Protein AF-A0A4W3GQK5-F1 (afdb_monomer_lite)

Foldseek 3Di:
DDDDDDPVNLVPPDDDPDPPPPPPPDPPQDDVDDWDADSPQGATDSDPVDGPPSPDDVPPPCLQPFWDWDAQPQPRDTDTDRPVRVVVCNVVSVVVVVVVVVVVD

Organism: Callorhinchus milii (NCBI:txid7868)

Secondary structure (DSSP, 8-state):
--PPPPTTGGGG----S---------TTT--S--PEEPTTT-SEE-SSS-EESTT--SS-TTTTT--EEEE-TTT--EEEE-HHHHHHHHHHHHHHHHHHHHTT-

pLDDT: mean 72.44, std 16.46, range [42.5, 96.94]

Structure (mmCIF, N/CA/C/O backbone):
data_AF-A0A4W3GQK5-F1
#
_entry.id   AF-A0A4W3GQK5-F1
#
loop_
_atom_site.group_PDB
_atom_site.id
_atom_site.type_symbol
_atom_site.label_atom_id
_atom_site.label_alt_id
_atom_site.label_comp_id
_atom_site.label_asym_id
_atom_site.label_entity_id
_atom_site.label_seq_id
_atom_site.pdbx_PDB_ins_code
_atom_site.Cartn_x
_atom_site.Cartn_y
_atom_site.Cartn_z
_atom_site.occupancy
_atom_site.B_iso_or_equiv
_atom_site.auth_seq_id
_atom_site.auth_comp_id
_atom_site.auth_asym_id
_atom_site.auth_atom_id
_atom_site.pdbx_PDB_model_num
ATOM 1 N N . ASP A 1 1 ? -0.522 -11.381 22.549 1.00 42.50 1 ASP A N 1
ATOM 2 C CA . ASP A 1 1 ? -1.326 -10.899 23.685 1.00 42.50 1 ASP A CA 1
ATOM 3 C C . ASP A 1 1 ? -1.722 -9.449 23.505 1.00 42.50 1 ASP A C 1
ATOM 5 O O . ASP A 1 1 ? -0.910 -8.670 23.023 1.00 42.50 1 ASP A O 1
ATOM 9 N N . ILE A 1 2 ? -2.961 -9.100 23.866 1.00 45.56 2 ILE A N 1
ATOM 10 C CA . ILE A 1 2 ? -3.462 -7.717 23.888 1.00 45.56 2 ILE A CA 1
ATOM 11 C C . ILE A 1 2 ? -3.587 -7.305 25.356 1.00 45.56 2 ILE A C 1
ATOM 13 O O . ILE A 1 2 ? -4.360 -7.902 26.104 1.00 45.56 2 ILE A O 1
ATOM 17 N N . GLN A 1 3 ? -2.816 -6.302 25.772 1.00 61.34 3 GLN A N 1
ATOM 18 C CA . GLN A 1 3 ? -2.775 -5.828 27.155 1.00 61.34 3 GLN A CA 1
ATOM 19 C C . GLN A 1 3 ? -3.716 -4.627 27.338 1.00 61.34 3 GLN A C 1
ATOM 21 O O . GLN A 1 3 ? -3.765 -3.731 26.496 1.00 61.34 3 GLN A O 1
ATOM 26 N N . ARG A 1 4 ? -4.498 -4.613 28.425 1.00 61.66 4 ARG A N 1
ATOM 27 C CA . ARG A 1 4 ? -5.440 -3.524 28.738 1.00 61.66 4 ARG A CA 1
ATOM 28 C C . ARG A 1 4 ? -4.696 -2.377 29.424 1.00 61.66 4 ARG A C 1
ATOM 30 O O . ARG A 1 4 ? -4.068 -2.610 30.452 1.00 61.66 4 ARG A O 1
ATOM 37 N N . LEU A 1 5 ? -4.815 -1.165 28.884 1.00 64.75 5 LEU A N 1
ATOM 38 C CA . LEU A 1 5 ? -4.224 0.041 29.475 1.00 64.75 5 LEU A CA 1
ATOM 39 C C . LEU A 1 5 ? -4.888 0.394 30.813 1.00 64.75 5 LEU A C 1
ATOM 41 O O . LEU A 1 5 ? -6.103 0.240 30.990 1.00 64.75 5 LEU A O 1
ATOM 45 N N . THR A 1 6 ? -4.078 0.876 31.751 1.00 75.81 6 THR A N 1
ATOM 46 C CA . THR A 1 6 ? -4.509 1.356 33.067 1.00 75.81 6 THR A CA 1
ATOM 47 C C . THR A 1 6 ? -5.015 2.802 33.002 1.00 75.81 6 THR A C 1
ATOM 49 O O . THR A 1 6 ? -4.746 3.547 32.060 1.00 75.81 6 THR A O 1
ATOM 52 N N . ALA A 1 7 ? -5.755 3.233 34.028 1.00 66.06 7 ALA A N 1
ATOM 53 C CA . ALA A 1 7 ? -6.358 4.570 34.076 1.00 66.06 7 ALA A CA 1
ATOM 54 C C . ALA A 1 7 ? -5.334 5.723 34.079 1.00 66.06 7 ALA A C 1
ATOM 56 O O . ALA A 1 7 ? -5.678 6.846 33.719 1.00 66.06 7 ALA A O 1
ATOM 57 N N . LEU A 1 8 ? -4.091 5.463 34.493 1.00 62.72 8 LEU A N 1
ATOM 58 C CA . LEU A 1 8 ? -3.017 6.455 34.489 1.00 62.72 8 LEU A CA 1
ATOM 59 C C . LEU A 1 8 ? -2.380 6.590 33.098 1.00 62.72 8 LEU A C 1
ATOM 61 O O . LEU A 1 8 ? -2.108 7.696 32.647 1.00 62.72 8 LEU A O 1
ATOM 65 N N . GLU A 1 9 ? -2.210 5.476 32.387 1.00 59.31 9 GLU A N 1
ATOM 66 C CA . GLU A 1 9 ? -1.687 5.463 31.013 1.00 59.31 9 GLU A CA 1
ATOM 67 C C . GLU A 1 9 ? -2.665 6.124 30.033 1.00 59.31 9 GLU A C 1
ATOM 69 O O . GLU A 1 9 ? -2.246 6.798 29.096 1.00 59.31 9 GLU A O 1
ATOM 74 N N . ALA A 1 10 ? -3.970 6.021 30.303 1.00 61.81 10 ALA A N 1
ATOM 75 C CA . ALA A 1 10 ? -5.005 6.709 29.537 1.00 61.81 10 ALA A CA 1
ATOM 76 C C . ALA A 1 10 ? -4.950 8.249 29.652 1.00 61.81 10 ALA A C 1
ATOM 78 O O . ALA A 1 10 ? -5.430 8.934 28.755 1.00 61.81 10 ALA A O 1
ATOM 79 N N . GLN A 1 11 ? -4.371 8.804 30.727 1.00 55.72 11 GLN A N 1
ATOM 80 C CA . GLN A 1 11 ? -4.295 10.259 30.948 1.00 55.72 11 GLN A CA 1
ATOM 81 C C . GLN A 1 11 ? -3.154 10.937 30.178 1.00 55.72 11 GLN A C 1
ATOM 83 O O . GLN A 1 11 ? -3.216 12.139 29.942 1.00 55.72 11 GLN A O 1
ATOM 88 N N . ASN A 1 12 ? -2.139 10.175 29.763 1.00 52.19 12 ASN A N 1
ATOM 89 C CA . ASN A 1 12 ? -0.964 10.683 29.046 1.00 52.19 12 ASN A CA 1
ATOM 90 C C . ASN A 1 12 ? -0.966 10.290 27.563 1.00 52.19 12 ASN A C 1
ATOM 92 O O . ASN A 1 12 ? 0.081 10.283 26.912 1.00 52.19 12 ASN A O 1
ATOM 96 N N . LEU A 1 13 ? -2.129 9.916 27.027 1.00 54.47 13 LEU A N 1
ATOM 97 C CA . LEU A 1 13 ? -2.249 9.508 25.638 1.00 54.47 13 LEU A CA 1
ATOM 98 C C . LEU A 1 13 ? -2.057 10.738 24.749 1.00 54.47 13 LEU A C 1
ATOM 100 O O . LEU A 1 13 ? -2.828 11.695 24.808 1.00 54.47 13 LEU A O 1
ATOM 104 N N . TYR A 1 14 ? -0.984 10.725 23.961 1.00 51.69 14 TYR A N 1
ATOM 105 C CA . TYR A 1 14 ? -0.684 11.788 23.014 1.00 51.69 14 TYR A CA 1
ATOM 106 C C . TYR A 1 14 ? -1.851 11.942 22.034 1.00 51.69 14 TYR A C 1
ATOM 108 O O . TYR A 1 14 ? -2.155 11.030 21.264 1.00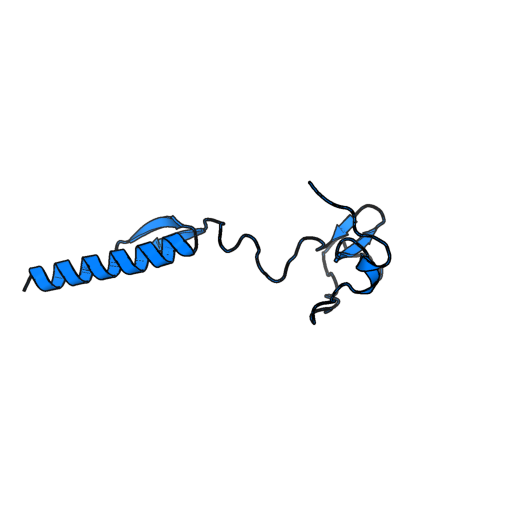 51.69 14 TYR A O 1
ATOM 116 N N . VAL A 1 15 ? -2.507 13.100 22.078 1.00 53.56 15 VAL A N 1
ATOM 117 C CA . VAL A 1 15 ? -3.534 13.474 21.110 1.00 53.56 15 VAL A CA 1
ATOM 118 C C . VAL A 1 15 ? -2.809 14.119 19.936 1.00 53.56 15 VAL A C 1
ATOM 120 O O . VAL A 1 15 ? -2.202 15.180 20.085 1.00 53.56 15 VAL A O 1
ATOM 123 N N . GLY A 1 16 ? -2.808 13.437 18.790 1.00 46.16 16 GLY A N 1
ATOM 124 C CA . GLY A 1 16 ? -2.205 13.958 17.566 1.00 46.16 16 GLY A CA 1
ATOM 125 C C . GLY A 1 16 ? -2.839 15.292 17.138 1.00 46.16 16 GLY A C 1
ATOM 126 O O . GLY A 1 16 ? -3.981 15.568 17.502 1.00 46.16 16 GLY A O 1
ATOM 127 N N . PRO A 1 17 ? -2.123 16.117 16.357 1.00 46.72 17 PRO A N 1
ATOM 128 C CA . PRO A 1 17 ? -2.502 17.497 16.030 1.00 46.72 17 PRO A CA 1
ATOM 129 C C . PRO A 1 17 ? -3.726 17.654 15.104 1.00 46.72 17 PRO A C 1
ATOM 131 O O . PRO A 1 17 ? -3.958 18.746 14.602 1.00 46.72 17 PRO A O 1
ATOM 134 N N . ASP A 1 18 ? -4.516 16.604 14.894 1.00 49.41 18 ASP A N 1
ATOM 135 C CA . ASP A 1 18 ? -5.580 16.554 13.889 1.00 49.41 18 ASP A CA 1
ATOM 136 C C . ASP A 1 18 ? -6.908 16.105 14.518 1.00 49.41 18 ASP A C 1
ATOM 138 O O . ASP A 1 18 ? -7.492 15.071 14.194 1.00 49.41 18 ASP A O 1
ATOM 142 N N . VAL A 1 19 ? -7.361 16.877 15.509 1.00 48.53 19 VAL A N 1
ATOM 143 C CA . VAL A 1 19 ? -8.760 16.842 15.960 1.00 48.53 19 VAL A CA 1
ATOM 144 C C . VAL A 1 19 ? -9.528 17.859 15.123 1.00 48.53 19 VAL A C 1
ATOM 146 O O . VAL A 1 19 ? -10.142 18.788 15.643 1.00 48.53 19 VAL A O 1
ATOM 149 N N . GLU A 1 20 ? -9.481 17.715 13.801 1.00 49.47 20 GLU A N 1
ATOM 150 C CA . GLU A 1 20 ? -10.550 18.264 12.989 1.00 49.47 20 GLU A CA 1
ATOM 151 C C . GLU A 1 20 ? -11.770 17.388 13.262 1.00 49.47 20 GLU A C 1
ATOM 153 O O . GLU A 1 20 ? -11.854 16.220 12.876 1.00 49.47 20 GLU A O 1
ATOM 158 N N . THR A 1 21 ? -12.718 17.933 14.021 1.00 50.41 21 THR A N 1
ATOM 159 C CA . THR A 1 21 ? -14.076 17.405 14.084 1.00 50.41 21 THR A CA 1
ATOM 160 C C . THR A 1 21 ? -14.682 17.575 12.696 1.00 50.41 21 THR A C 1
ATOM 162 O O . THR A 1 21 ? -15.423 18.527 12.450 1.00 50.41 21 THR A O 1
ATOM 165 N N . GLU A 1 22 ? -14.315 16.690 11.766 1.00 51.78 22 GLU A N 1
ATOM 166 C CA . GLU A 1 22 ? -14.989 16.565 10.484 1.00 51.78 22 GLU A CA 1
ATOM 167 C C . GLU A 1 22 ? -16.468 16.373 10.812 1.00 51.78 22 GLU A C 1
ATOM 169 O O . GLU A 1 22 ? -16.861 15.409 11.480 1.00 51.78 22 GLU A O 1
ATOM 174 N N . THR A 1 23 ? -17.290 17.337 10.403 1.00 52.91 23 THR A N 1
ATOM 175 C CA . THR A 1 23 ? -18.736 17.181 10.460 1.00 52.91 23 THR A CA 1
ATOM 176 C C . THR A 1 23 ? -19.063 15.993 9.574 1.00 52.91 23 THR A C 1
ATOM 178 O O . THR A 1 23 ? -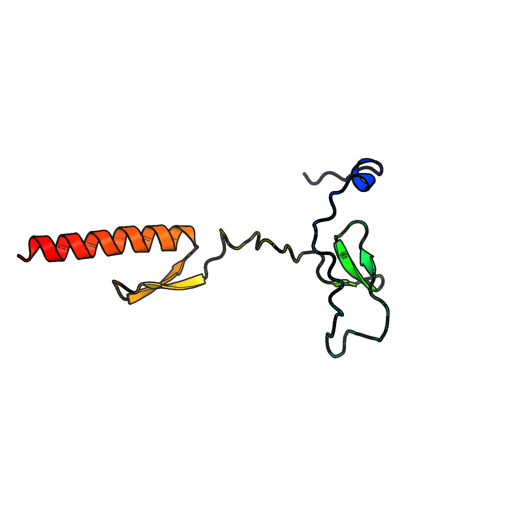18.949 16.048 8.350 1.00 52.91 23 THR A O 1
ATOM 181 N N . LEU A 1 24 ? -19.397 14.871 10.209 1.00 54.75 24 LEU A N 1
ATOM 182 C CA . LEU A 1 24 ? -19.852 13.692 9.499 1.00 54.75 24 LEU A CA 1
ATOM 183 C C . LEU A 1 24 ? -21.118 14.108 8.757 1.00 54.75 24 LEU A C 1
ATOM 185 O O . LEU A 1 24 ? -22.145 14.361 9.374 1.00 54.75 24 LEU A O 1
ATOM 189 N N . ASN A 1 25 ? -21.031 14.231 7.438 1.00 55.59 25 ASN A N 1
ATOM 190 C CA . ASN A 1 25 ? -22.187 14.370 6.569 1.00 55.59 25 ASN A CA 1
ATOM 191 C C . ASN A 1 25 ? -22.328 13.053 5.813 1.00 55.59 25 ASN A C 1
ATOM 193 O O . ASN A 1 25 ? -21.874 12.908 4.679 1.00 55.59 25 ASN A O 1
ATOM 197 N N . ILE A 1 26 ? -22.865 12.052 6.508 1.00 59.06 26 ILE A N 1
ATOM 198 C CA . ILE A 1 26 ? -23.112 10.721 5.965 1.00 59.06 26 ILE A CA 1
ATOM 199 C C . ILE A 1 26 ? -24.628 10.627 5.763 1.00 59.06 26 ILE A C 1
ATOM 201 O O . ILE A 1 26 ? -25.361 10.475 6.749 1.00 59.06 26 ILE A O 1
ATOM 205 N N . PRO A 1 27 ? -25.126 10.736 4.517 1.00 56.03 27 PRO A N 1
ATOM 206 C CA . PRO A 1 27 ? -26.557 10.761 4.239 1.00 56.03 27 PRO A CA 1
ATOM 207 C C . PRO A 1 27 ? -27.270 9.537 4.828 1.00 56.03 27 PRO A C 1
ATOM 209 O O . PRO A 1 27 ? -26.875 8.400 4.578 1.00 56.03 27 PRO A O 1
ATOM 212 N N . GLY A 1 28 ? -28.311 9.769 5.633 1.00 60.81 28 GLY A N 1
ATOM 213 C CA . GLY A 1 28 ? -29.098 8.715 6.290 1.00 60.81 28 GLY A CA 1
ATOM 214 C C . GLY A 1 28 ? -28.491 8.143 7.577 1.00 60.81 28 GLY A C 1
ATOM 215 O O . GLY A 1 28 ? -29.171 7.407 8.287 1.00 60.81 28 GLY A O 1
ATOM 216 N N . LEU A 1 29 ? -27.247 8.503 7.904 1.00 54.72 29 LEU A N 1
ATOM 217 C CA . LEU A 1 29 ? -26.608 8.178 9.176 1.00 54.72 29 LEU A CA 1
ATOM 218 C C . LEU A 1 29 ? -26.572 9.396 10.087 1.00 54.72 29 LEU A C 1
ATOM 220 O O . LEU A 1 29 ? -26.826 9.248 11.264 1.00 54.72 29 LEU A O 1
ATOM 224 N N . THR A 1 30 ? -26.348 10.608 9.598 1.00 55.19 30 THR A N 1
ATOM 225 C CA . THR A 1 30 ? -26.21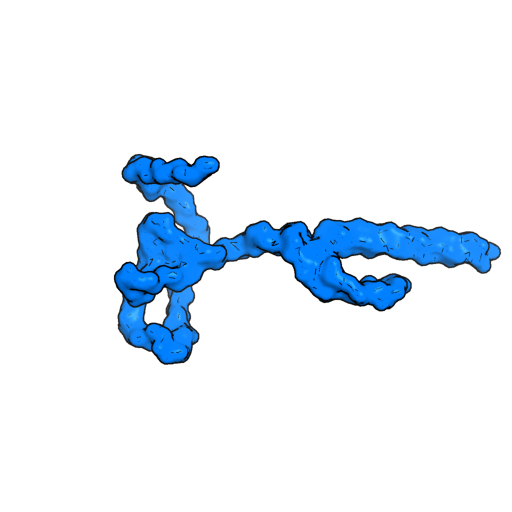4 11.773 10.484 1.00 55.19 30 THR A CA 1
ATOM 226 C C . THR A 1 30 ? -27.566 12.406 10.793 1.00 55.19 30 THR A C 1
ATOM 228 O O . THR A 1 30 ? -28.072 13.226 10.033 1.00 55.19 30 THR A O 1
ATOM 231 N N . SER A 1 31 ? -28.154 12.020 11.929 1.00 53.09 31 SER A N 1
ATOM 232 C CA . SER A 1 31 ? -29.058 12.916 12.662 1.00 53.09 31 SER A CA 1
ATOM 233 C C . SER A 1 31 ? -28.225 14.087 13.192 1.00 53.09 31 SER A C 1
ATOM 235 O O . SER A 1 31 ? -27.030 13.905 13.411 1.00 53.09 31 SER A O 1
ATOM 237 N N . GLU A 1 32 ? -28.823 15.256 13.423 1.00 56.38 32 GLU A N 1
ATOM 238 C CA . GLU A 1 32 ? -28.196 16.512 13.906 1.00 56.38 32 GLU A CA 1
ATOM 239 C C . GLU A 1 32 ? -27.542 16.417 15.309 1.00 56.38 32 GLU A C 1
ATOM 241 O O . GLU A 1 32 ? -27.431 17.391 16.050 1.00 56.38 32 GLU A O 1
ATOM 246 N N . GLN A 1 33 ? -27.147 15.218 15.723 1.00 57.06 33 GLN A N 1
ATOM 247 C CA . GLN A 1 33 ? -26.594 14.895 17.013 1.00 57.06 33 GLN A CA 1
ATOM 248 C C . GLN A 1 33 ? -25.079 15.080 16.990 1.00 57.06 33 GLN A C 1
ATOM 250 O O . GLN A 1 33 ? -24.360 14.479 16.194 1.00 57.06 33 GLN A O 1
ATOM 255 N N . GLU A 1 34 ? -24.610 15.925 17.900 1.00 59.25 34 GLU A N 1
ATOM 256 C CA . GLU A 1 34 ? -23.205 16.256 18.093 1.00 59.25 34 GLU A CA 1
ATOM 257 C C . GLU A 1 34 ? -22.389 14.988 18.408 1.00 59.25 34 GLU A C 1
ATOM 259 O O . GLU A 1 34 ? -22.501 14.391 19.485 1.00 59.25 34 GLU A O 1
ATOM 264 N N . THR A 1 35 ? -21.584 14.537 17.444 1.00 67.25 35 THR A N 1
ATOM 265 C CA . THR A 1 35 ? -20.739 13.350 17.599 1.00 67.25 35 THR A CA 1
ATOM 266 C C . THR A 1 35 ? -19.504 13.693 18.419 1.00 67.25 35 THR A C 1
ATOM 268 O O . THR A 1 35 ? -18.754 14.602 18.066 1.00 67.25 35 THR A O 1
ATOM 271 N N . LYS A 1 36 ? -19.262 12.949 19.502 1.00 76.94 36 LYS A N 1
ATOM 272 C CA . LYS A 1 36 ? -18.114 13.166 20.397 1.00 76.94 36 LYS A CA 1
ATOM 273 C C . LYS A 1 36 ? -17.027 12.129 20.150 1.00 76.94 36 LYS A C 1
ATOM 275 O O . LYS A 1 36 ? -17.362 10.975 19.888 1.00 76.94 36 LYS A O 1
ATOM 280 N N . PRO A 1 37 ? -15.741 12.477 20.277 1.00 77.75 37 PRO A N 1
ATOM 281 C CA . PRO A 1 37 ? -14.673 11.500 20.144 1.00 77.75 37 PRO A CA 1
ATOM 282 C C . PRO A 1 37 ? -14.777 10.398 21.210 1.00 77.75 37 PRO A C 1
ATOM 284 O O . PRO A 1 37 ? -15.098 10.670 22.370 1.00 77.75 37 PRO A O 1
ATOM 287 N N . HIS A 1 38 ? -14.523 9.141 20.834 1.00 80.50 38 HIS A N 1
ATOM 288 C CA . HIS A 1 38 ? -14.571 8.030 21.787 1.00 80.50 38 HIS A CA 1
ATOM 289 C C . HIS A 1 38 ? -13.302 8.019 22.662 1.00 80.50 38 HIS A C 1
ATOM 291 O O . HIS A 1 38 ? -12.211 7.847 22.120 1.00 80.50 38 HIS A O 1
ATOM 297 N N . PRO A 1 39 ? -13.405 8.064 24.009 1.00 75.06 39 PRO A N 1
ATOM 298 C CA . PRO A 1 39 ? -12.249 8.277 24.893 1.00 75.06 39 PRO A CA 1
ATOM 299 C C . PRO A 1 39 ? -11.217 7.137 24.880 1.00 75.06 39 PRO A C 1
ATOM 301 O O . PRO A 1 39 ? -10.049 7.366 25.153 1.00 75.06 39 PRO A O 1
ATOM 304 N N . ILE A 1 40 ? -11.649 5.903 24.583 1.00 78.88 40 ILE A N 1
ATOM 305 C CA . ILE A 1 40 ? -10.774 4.713 24.528 1.00 78.88 40 ILE A CA 1
ATOM 306 C C . ILE A 1 40 ? -10.459 4.253 23.092 1.00 78.88 40 ILE A C 1
ATOM 308 O O . ILE A 1 40 ? -9.338 3.846 22.816 1.00 78.88 40 ILE A O 1
ATOM 312 N N . LYS A 1 41 ? -11.440 4.260 22.178 1.00 76.62 41 LYS A N 1
ATOM 313 C CA . LYS A 1 41 ? -11.311 3.675 20.831 1.00 76.62 41 LYS A CA 1
ATOM 314 C C . LYS A 1 41 ? -10.788 4.656 19.773 1.00 76.62 41 LYS A C 1
ATOM 316 O O . LYS A 1 41 ? -10.457 4.207 18.684 1.00 76.62 41 LYS A O 1
ATOM 321 N N . GLY A 1 42 ? -10.767 5.962 20.048 1.00 72.19 42 GLY A N 1
ATOM 322 C CA . GLY A 1 42 ? -10.626 6.975 18.998 1.00 72.19 42 GLY A CA 1
ATOM 323 C C . GLY A 1 42 ? -11.849 7.026 18.069 1.00 72.19 42 GLY A C 1
ATOM 324 O O . GLY A 1 42 ? -12.855 6.347 18.301 1.00 72.19 42 GLY A O 1
ATOM 325 N N . GLY A 1 43 ? -11.787 7.843 17.015 1.00 76.56 43 GLY A N 1
ATOM 326 C CA . GLY A 1 43 ? -12.938 8.080 16.137 1.00 76.56 43 GLY A CA 1
ATOM 327 C C . GLY A 1 43 ? -14.105 8.775 16.854 1.00 76.56 43 GLY A C 1
ATOM 328 O O . GLY A 1 43 ? -13.938 9.310 17.948 1.00 76.56 43 GLY A O 1
ATOM 329 N N . LEU A 1 44 ? -15.293 8.769 16.251 1.00 79.81 44 LEU A N 1
ATOM 330 C CA . LEU A 1 44 ? -16.477 9.500 16.711 1.00 79.81 44 LEU A CA 1
ATOM 331 C C . LEU A 1 44 ? -17.570 8.541 17.206 1.00 79.81 44 LEU A C 1
ATOM 333 O O . LEU A 1 44 ? -17.978 7.616 16.503 1.00 79.81 44 LEU A O 1
ATOM 337 N N . ILE A 1 45 ? -18.063 8.758 18.426 1.00 80.19 45 ILE A N 1
ATOM 338 C CA . ILE A 1 45 ? -19.239 8.075 18.966 1.00 80.19 45 ILE A CA 1
ATOM 339 C C . ILE A 1 45 ? -20.456 8.578 18.201 1.00 80.19 45 ILE A C 1
ATOM 341 O O . ILE A 1 45 ? -20.808 9.755 18.286 1.00 80.19 45 ILE A O 1
ATOM 345 N N . PHE A 1 46 ? -21.099 7.659 17.488 1.00 71.69 46 PHE A N 1
ATOM 346 C CA . PHE A 1 46 ? -22.344 7.925 16.791 1.00 71.69 46 PHE A CA 1
ATOM 347 C C . PHE A 1 46 ? -23.551 7.520 17.654 1.00 71.69 46 PHE A C 1
ATOM 349 O O . PHE A 1 46 ? -24.473 8.302 17.855 1.00 71.69 46 PHE A O 1
ATOM 356 N N . ASN A 1 47 ? -23.523 6.318 18.239 1.00 72.62 47 ASN A N 1
ATOM 357 C CA . ASN A 1 47 ? -24.470 5.874 19.268 1.00 72.62 47 ASN A CA 1
ATOM 358 C C . ASN A 1 47 ? -23.811 4.830 20.194 1.00 72.62 47 ASN A C 1
ATOM 360 O O . ASN A 1 47 ? -22.629 4.520 20.042 1.00 72.62 47 ASN A O 1
ATOM 364 N N . SER A 1 48 ? -24.559 4.263 21.149 1.00 75.69 48 SER A N 1
ATOM 365 C CA . SER A 1 48 ? -24.038 3.274 22.114 1.00 75.69 48 SER A CA 1
ATOM 366 C C . SER A 1 48 ? -23.449 2.004 21.481 1.00 75.69 48 SER A C 1
ATOM 368 O O . SER A 1 48 ? -22.698 1.292 22.144 1.00 75.69 48 SER A O 1
ATOM 370 N N . TYR A 1 49 ? -23.768 1.724 20.217 1.00 78.12 49 TYR A N 1
ATOM 371 C CA . TYR A 1 49 ? -23.353 0.522 19.493 1.00 78.12 49 TYR A CA 1
ATOM 372 C C . TYR A 1 49 ? -22.447 0.820 18.287 1.00 78.12 49 TYR A C 1
ATOM 374 O O . TYR A 1 49 ? -21.809 -0.097 17.774 1.00 78.12 49 TYR A O 1
ATOM 382 N N . LEU A 1 50 ? -22.350 2.080 17.848 1.00 74.94 50 LEU A N 1
ATOM 383 C CA . LEU A 1 50 ? -21.614 2.490 16.655 1.00 74.94 50 LEU A CA 1
ATOM 384 C C . LEU A 1 50 ? -20.579 3.571 16.981 1.00 74.94 50 LEU A C 1
ATOM 386 O O . LEU A 1 50 ? -20.907 4.680 17.408 1.00 74.94 50 LEU A O 1
ATOM 390 N N . THR A 1 51 ? -19.313 3.247 16.729 1.00 80.19 51 THR A N 1
ATOM 391 C CA . THR A 1 51 ? -18.189 4.190 16.746 1.00 80.19 51 THR A CA 1
ATOM 392 C C . THR A 1 51 ? -17.648 4.293 15.327 1.00 80.19 51 THR A C 1
ATOM 394 O O . THR A 1 51 ? -17.177 3.303 14.772 1.00 80.19 51 THR A O 1
ATOM 397 N N . TYR A 1 52 ? -17.758 5.471 14.728 1.00 73.69 52 TYR A N 1
ATOM 398 C CA . TYR A 1 52 ? -17.265 5.757 13.389 1.00 73.69 52 TYR A CA 1
ATOM 399 C C . TYR A 1 52 ? -15.772 6.099 13.439 1.00 73.69 52 TYR A C 1
ATOM 401 O O . TYR A 1 52 ? -15.295 6.658 14.422 1.00 73.69 52 TYR A O 1
ATOM 409 N N . ASN A 1 53 ? -15.028 5.800 12.375 1.00 71.50 53 ASN A N 1
ATOM 410 C CA . ASN A 1 53 ? -13.635 6.227 12.196 1.00 71.50 53 ASN A CA 1
ATOM 411 C C . ASN A 1 53 ? -12.600 5.751 13.231 1.00 71.50 53 ASN A C 1
ATOM 413 O O . ASN A 1 53 ? -11.468 6.219 13.203 1.00 71.50 53 ASN A O 1
ATOM 417 N N . CYS A 1 54 ? -12.934 4.824 14.132 1.00 74.69 54 CYS A N 1
ATOM 418 C CA . CYS A 1 54 ? -12.012 4.363 15.180 1.00 74.69 54 CYS A CA 1
ATOM 419 C C . CYS A 1 54 ? -10.794 3.576 14.657 1.00 74.69 54 CYS A C 1
ATOM 421 O O . CYS A 1 54 ? -9.875 3.295 15.418 1.00 74.69 54 CYS A O 1
ATOM 423 N N . LEU A 1 55 ? -10.782 3.228 13.365 1.00 70.81 55 LEU A N 1
ATOM 424 C CA . LEU A 1 55 ? -9.673 2.555 12.683 1.00 70.81 55 LEU A CA 1
ATOM 425 C C . LEU A 1 55 ? -9.033 3.411 11.578 1.00 70.81 55 LEU A C 1
ATOM 427 O O . LEU A 1 55 ? -8.079 2.953 10.949 1.00 70.81 55 LEU A O 1
ATOM 431 N N . LYS A 1 56 ? -9.541 4.627 11.310 1.00 63.41 56 LYS A N 1
ATOM 432 C CA . LYS A 1 56 ? -8.919 5.532 10.332 1.00 63.41 56 LYS A CA 1
ATOM 433 C C . LYS A 1 56 ? -7.667 6.095 10.981 1.00 63.41 56 LYS A C 1
ATOM 435 O O . LYS A 1 56 ? -7.717 7.045 11.754 1.00 63.41 56 LYS A O 1
ATOM 440 N N . ASN A 1 57 ? -6.545 5.456 10.701 1.00 59.62 57 ASN A N 1
ATOM 441 C CA . ASN A 1 57 ? -5.249 6.036 10.970 1.00 59.62 57 ASN A CA 1
ATOM 442 C C . ASN A 1 57 ? -4.896 6.954 9.788 1.00 59.62 57 ASN A C 1
ATOM 444 O O . ASN A 1 57 ? -4.997 6.527 8.639 1.00 59.62 57 ASN A O 1
ATOM 448 N N . ASN A 1 58 ? -4.483 8.200 10.052 1.00 57.59 58 ASN A N 1
ATOM 449 C CA . ASN A 1 58 ? -3.989 9.112 9.003 1.00 57.59 58 ASN A CA 1
ATOM 450 C C . ASN A 1 58 ? -2.724 8.563 8.321 1.00 57.59 58 ASN A C 1
ATOM 452 O O . ASN A 1 58 ? -2.377 8.975 7.217 1.00 57.59 58 ASN A O 1
ATOM 456 N N . GLN A 1 59 ? -2.049 7.604 8.959 1.00 59.41 59 GLN A N 1
ATOM 457 C CA . GLN A 1 59 ? -1.096 6.730 8.294 1.00 59.41 59 GLN A CA 1
ATOM 458 C C . GLN A 1 59 ? -1.798 5.451 7.860 1.00 59.41 59 GLN A C 1
ATOM 460 O O . GLN A 1 59 ? -2.257 4.664 8.687 1.00 59.41 59 GLN A O 1
ATOM 465 N N . ASP A 1 60 ? -1.840 5.229 6.556 1.00 63.47 60 ASP A N 1
ATOM 466 C CA . ASP A 1 60 ? -2.309 3.989 5.965 1.00 63.47 60 ASP A CA 1
ATOM 467 C C . ASP A 1 60 ? -1.383 2.840 6.416 1.00 63.47 60 ASP A C 1
ATOM 469 O O . ASP A 1 60 ? -0.331 2.590 5.830 1.00 63.47 60 ASP A O 1
ATOM 473 N N . ILE A 1 61 ? -1.731 2.180 7.529 1.00 59.72 61 ILE A N 1
ATOM 474 C CA . ILE A 1 61 ? -0.935 1.110 8.173 1.00 59.72 61 ILE A CA 1
ATOM 475 C C . ILE A 1 61 ? -0.702 -0.045 7.194 1.00 59.72 61 ILE A C 1
ATOM 477 O O . ILE A 1 61 ? 0.282 -0.778 7.283 1.00 59.72 61 ILE A O 1
ATOM 481 N N . TYR A 1 62 ? -1.611 -0.186 6.234 1.00 59.56 62 TYR A N 1
ATOM 482 C CA . TYR A 1 62 ? -1.589 -1.222 5.226 1.00 59.56 62 TYR A CA 1
ATOM 483 C C . TYR A 1 62 ? -0.927 -0.766 3.921 1.00 59.56 62 TYR A C 1
ATOM 485 O O . TYR A 1 62 ? -0.670 -1.601 3.057 1.00 59.56 62 TYR A O 1
ATOM 493 N N . SER A 1 63 ? -0.563 0.515 3.784 1.00 66.50 63 SER A N 1
ATOM 494 C CA . SER A 1 63 ? 0.071 1.046 2.569 1.00 66.50 63 SER A CA 1
ATOM 495 C C . SER A 1 63 ? 1.302 0.250 2.152 1.00 66.50 63 SER A C 1
ATOM 497 O O . SER A 1 63 ? 1.466 -0.031 0.972 1.00 66.50 63 SER A O 1
ATOM 499 N N . GLY A 1 64 ? 2.138 -0.178 3.102 1.00 69.12 64 GLY A N 1
ATOM 500 C CA . GLY A 1 64 ? 3.360 -0.931 2.811 1.00 69.12 64 GLY A CA 1
ATOM 501 C C . GLY A 1 64 ? 3.143 -2.388 2.387 1.00 69.12 64 GLY A C 1
ATOM 502 O O . GLY A 1 64 ? 4.049 -2.982 1.805 1.00 69.12 64 GLY A O 1
ATOM 503 N N . CYS A 1 65 ? 1.977 -2.976 2.668 1.00 75.94 65 CYS A N 1
ATOM 504 C CA . CYS A 1 65 ? 1.717 -4.404 2.454 1.00 75.94 65 CYS A CA 1
ATOM 505 C C . CYS A 1 65 ? 0.533 -4.702 1.525 1.00 75.94 65 CYS A C 1
ATOM 507 O O . CYS A 1 65 ? 0.397 -5.839 1.067 1.00 75.94 65 CYS A O 1
ATOM 509 N N . LEU A 1 66 ? -0.300 -3.710 1.203 1.00 84.94 66 LEU A N 1
ATOM 510 C CA . LEU A 1 66 ? -1.366 -3.869 0.224 1.00 84.94 66 LEU A CA 1
ATOM 511 C C . LEU A 1 66 ? -0.789 -3.918 -1.180 1.00 84.94 66 LEU A C 1
ATOM 513 O O . LEU A 1 66 ? 0.018 -3.082 -1.586 1.00 84.94 66 LEU A O 1
ATOM 517 N N . ARG A 1 67 ? -1.253 -4.911 -1.934 1.00 91.25 67 ARG A N 1
ATOM 518 C CA . ARG A 1 67 ? -0.965 -5.002 -3.356 1.00 91.25 67 ARG A CA 1
ATOM 519 C C . ARG A 1 67 ? -1.988 -4.180 -4.124 1.00 91.25 67 ARG A C 1
ATOM 521 O O . ARG A 1 67 ? -3.188 -4.409 -3.989 1.00 91.25 67 ARG A O 1
ATOM 528 N N . THR A 1 68 ? -1.514 -3.266 -4.956 1.00 90.00 68 THR A N 1
ATOM 529 C CA . THR A 1 68 ? -2.335 -2.514 -5.907 1.00 90.00 68 THR A CA 1
ATOM 530 C C . THR A 1 68 ? -1.918 -2.872 -7.326 1.00 90.00 68 THR A C 1
ATOM 532 O O . THR A 1 68 ? -0.748 -3.144 -7.597 1.00 90.00 68 THR A O 1
ATOM 535 N N . PHE A 1 69 ? -2.888 -2.943 -8.239 1.00 94.88 69 PHE A N 1
ATOM 536 C CA . PHE A 1 69 ? -2.586 -3.187 -9.647 1.00 94.88 69 PHE A CA 1
ATOM 537 C C . PHE A 1 69 ? -1.798 -2.016 -10.217 1.00 94.88 69 PHE A C 1
ATOM 539 O O . PHE A 1 69 ? -2.187 -0.857 -10.072 1.00 94.88 69 PHE A O 1
ATOM 546 N N . TRP A 1 70 ? -0.697 -2.339 -10.880 1.00 94.94 70 TRP A N 1
ATOM 547 C CA . TRP A 1 70 ? 0.170 -1.370 -11.522 1.00 94.94 70 TRP A CA 1
ATOM 548 C C . TRP A 1 70 ? 0.707 -1.949 -12.828 1.00 94.94 70 TRP A C 1
ATOM 550 O O . TRP A 1 70 ? 0.958 -3.151 -12.931 1.00 94.94 70 TRP A O 1
ATOM 560 N N . THR A 1 71 ? 0.855 -1.079 -13.823 1.00 96.69 71 THR A N 1
ATOM 561 C CA . THR A 1 71 ? 1.459 -1.411 -15.114 1.00 96.69 71 THR A CA 1
ATOM 562 C C . THR A 1 71 ? 2.834 -0.773 -15.187 1.00 96.69 71 THR A C 1
ATOM 564 O O . THR A 1 71 ? 2.956 0.440 -15.010 1.00 96.69 71 THR A O 1
ATOM 567 N N . CYS A 1 72 ? 3.859 -1.578 -15.456 1.00 96.19 72 CYS A N 1
ATOM 568 C CA . CYS A 1 72 ? 5.213 -1.074 -15.628 1.00 96.19 72 CYS A CA 1
ATOM 569 C C . CYS A 1 72 ? 5.337 -0.248 -16.918 1.00 96.19 72 CYS A C 1
ATOM 571 O O . CYS A 1 72 ? 5.028 -0.779 -17.979 1.00 96.19 72 CYS A O 1
ATOM 573 N N . PRO A 1 73 ? 5.848 0.997 -16.876 1.00 94.31 73 PRO A N 1
ATOM 574 C CA . PRO A 1 73 ? 5.975 1.846 -18.065 1.00 94.31 73 PRO A CA 1
ATOM 575 C C . PRO A 1 73 ? 7.126 1.438 -18.999 1.00 94.31 73 PRO A C 1
ATOM 577 O O . PRO A 1 73 ? 7.277 2.017 -20.069 1.00 94.31 73 PRO A O 1
ATOM 580 N N . VAL A 1 74 ? 7.975 0.494 -18.579 1.00 94.31 74 VAL A N 1
ATOM 581 C CA . VAL A 1 74 ? 9.166 0.066 -19.327 1.00 94.31 74 VAL A CA 1
ATOM 582 C C . VAL A 1 74 ? 8.921 -1.243 -20.084 1.00 94.31 74 VAL A C 1
ATOM 584 O O . VAL A 1 74 ? 9.407 -1.407 -21.197 1.00 94.31 74 VAL A O 1
ATOM 587 N N . CYS A 1 75 ? 8.180 -2.183 -19.489 1.00 94.44 75 CYS A N 1
ATOM 588 C CA . CYS A 1 75 ? 7.924 -3.504 -20.079 1.00 94.44 75 CYS A CA 1
ATOM 589 C C . CYS A 1 75 ? 6.438 -3.865 -20.214 1.00 94.44 75 CYS A C 1
ATOM 591 O O . CYS A 1 75 ? 6.129 -5.007 -20.546 1.00 94.44 75 CYS A O 1
ATOM 593 N N . ASP A 1 76 ? 5.531 -2.934 -19.906 1.00 95.38 76 ASP A N 1
ATOM 594 C CA . ASP A 1 76 ? 4.071 -3.098 -19.967 1.00 95.38 76 ASP A CA 1
ATOM 595 C C . ASP A 1 76 ? 3.495 -4.246 -19.114 1.00 95.38 76 ASP A C 1
ATOM 597 O O . ASP A 1 76 ? 2.341 -4.650 -19.268 1.00 95.38 76 ASP A O 1
ATOM 601 N N . LEU A 1 77 ? 4.267 -4.764 -18.152 1.00 95.50 77 LEU A N 1
ATOM 602 C CA . LEU A 1 77 ? 3.803 -5.802 -17.235 1.00 95.50 77 LEU A CA 1
ATOM 603 C C . LEU A 1 77 ? 2.714 -5.258 -16.299 1.00 95.50 77 LEU A C 1
ATOM 605 O O . LEU A 1 77 ? 2.978 -4.340 -15.523 1.00 95.50 77 LEU A O 1
ATOM 609 N N . HIS A 1 78 ? 1.525 -5.867 -16.323 1.00 96.94 78 HIS A N 1
ATOM 610 C CA . HIS A 1 78 ? 0.387 -5.507 -15.472 1.00 96.94 78 HIS A CA 1
ATOM 611 C C . HIS A 1 78 ? 0.114 -6.571 -14.401 1.00 96.94 78 HIS A C 1
ATOM 613 O O . HIS A 1 78 ? -0.390 -7.651 -14.711 1.00 96.94 78 HIS A O 1
ATOM 619 N N . LEU A 1 79 ? 0.435 -6.273 -13.139 1.00 95.69 79 LEU A N 1
ATOM 620 C CA . LEU A 1 79 ? 0.264 -7.184 -11.999 1.00 95.69 79 LEU A CA 1
ATOM 621 C C . LEU A 1 79 ? 0.014 -6.408 -10.688 1.00 95.69 79 LEU A C 1
ATOM 623 O O . LEU A 1 79 ? 0.270 -5.205 -10.619 1.00 95.69 79 LEU A O 1
ATOM 627 N N . PRO A 1 80 ? -0.497 -7.068 -9.632 1.00 94.69 80 PRO A N 1
ATOM 628 C CA . PRO A 1 80 ? -0.654 -6.457 -8.316 1.00 94.69 80 PRO A CA 1
ATOM 629 C C . PRO A 1 80 ? 0.672 -6.442 -7.528 1.00 94.69 80 PRO A C 1
ATOM 631 O O . PRO A 1 80 ? 1.183 -7.491 -7.120 1.00 94.69 80 PRO A O 1
ATOM 634 N N . PHE A 1 81 ? 1.191 -5.241 -7.260 1.00 92.12 81 PHE A N 1
ATOM 635 C CA . PHE A 1 81 ? 2.450 -4.992 -6.548 1.00 92.12 81 PHE A CA 1
ATOM 636 C C . PHE A 1 81 ? 2.215 -4.325 -5.195 1.00 92.12 81 PHE A C 1
ATOM 638 O O . PHE A 1 81 ? 1.387 -3.424 -5.067 1.00 92.12 81 PHE A O 1
ATOM 645 N N . THR A 1 82 ? 2.992 -4.715 -4.188 1.00 92.12 82 THR A N 1
ATOM 646 C CA . THR A 1 82 ? 3.230 -3.855 -3.020 1.00 92.12 82 THR A CA 1
ATOM 647 C C . THR A 1 82 ? 4.107 -2.659 -3.416 1.00 92.12 82 THR A C 1
ATOM 649 O O . THR A 1 82 ? 4.828 -2.728 -4.421 1.00 92.12 82 THR A O 1
ATOM 652 N N . PRO A 1 83 ? 4.131 -1.560 -2.636 1.00 90.12 83 PRO A N 1
ATOM 653 C CA . PRO A 1 83 ? 4.998 -0.429 -2.954 1.00 90.12 83 PRO A CA 1
ATOM 654 C C . PRO A 1 83 ? 6.480 -0.796 -3.067 1.00 90.12 83 PRO A C 1
ATOM 656 O O . PRO A 1 83 ? 7.155 -0.252 -3.938 1.00 90.12 83 PRO A O 1
ATOM 659 N N . LEU A 1 84 ? 6.971 -1.716 -2.226 1.00 90.69 84 LEU A N 1
ATOM 660 C CA . LEU A 1 84 ? 8.366 -2.157 -2.251 1.00 90.69 84 LEU A CA 1
ATOM 661 C C . LEU A 1 84 ? 8.680 -2.966 -3.513 1.00 90.69 84 LEU A C 1
ATOM 663 O O . LEU A 1 84 ? 9.660 -2.673 -4.195 1.00 90.69 84 LEU A O 1
ATOM 667 N N . GLU A 1 85 ? 7.830 -3.937 -3.860 1.00 94.00 85 GLU A N 1
ATOM 668 C CA . GLU A 1 85 ? 8.019 -4.737 -5.076 1.00 94.00 85 GLU A CA 1
ATOM 669 C C . GLU A 1 85 ? 7.980 -3.859 -6.336 1.00 94.00 85 GLU A C 1
ATOM 671 O O . GLU A 1 85 ? 8.743 -4.099 -7.266 1.00 94.00 85 GLU A O 1
ATOM 676 N N . ARG A 1 86 ? 7.139 -2.815 -6.361 1.00 93.75 86 ARG A N 1
ATOM 677 C CA . ARG A 1 86 ? 7.101 -1.843 -7.463 1.00 93.75 86 ARG A CA 1
ATOM 678 C C . ARG A 1 86 ? 8.428 -1.096 -7.612 1.00 93.75 86 ARG A C 1
ATOM 680 O O . ARG A 1 86 ? 8.951 -1.042 -8.719 1.00 93.75 86 ARG A O 1
ATOM 687 N N . ILE A 1 87 ? 8.977 -0.549 -6.520 1.00 93.44 87 ILE A N 1
ATOM 688 C CA . ILE A 1 87 ? 10.264 0.177 -6.543 1.00 93.44 87 ILE A CA 1
ATOM 689 C C . ILE A 1 87 ? 11.381 -0.742 -7.047 1.00 93.44 87 ILE A C 1
ATOM 691 O O . ILE A 1 87 ? 12.191 -0.345 -7.883 1.00 93.44 87 ILE A O 1
ATOM 695 N N . GLN A 1 88 ? 11.405 -1.984 -6.561 1.00 94.88 88 GLN A N 1
ATOM 696 C CA . GLN A 1 88 ? 12.411 -2.960 -6.959 1.00 94.88 88 GLN A CA 1
ATOM 697 C C . GLN A 1 88 ? 12.270 -3.356 -8.434 1.00 94.88 88 GLN A C 1
ATOM 699 O O . GLN A 1 88 ? 13.257 -3.361 -9.166 1.00 94.88 88 GLN A O 1
ATOM 704 N N . HIS A 1 89 ? 11.041 -3.602 -8.898 1.00 95.69 89 HIS A N 1
ATOM 705 C CA . HIS A 1 89 ? 10.772 -3.894 -10.303 1.00 95.69 89 HIS A CA 1
ATOM 706 C C . HIS A 1 89 ? 11.180 -2.736 -11.220 1.00 95.69 89 HIS A C 1
ATOM 708 O O . HIS A 1 89 ? 11.820 -2.971 -12.238 1.00 95.69 89 HIS A O 1
ATOM 714 N N . GLU A 1 90 ? 10.828 -1.495 -10.882 1.00 94.50 90 GLU A N 1
ATOM 715 C CA . GLU A 1 90 ? 11.146 -0.318 -11.697 1.00 94.50 90 GLU A CA 1
ATOM 716 C C . GLU A 1 90 ? 12.663 -0.117 -11.847 1.00 94.50 90 GLU A C 1
ATOM 718 O O . GLU A 1 90 ? 13.151 0.114 -12.959 1.00 94.50 90 GLU A O 1
ATOM 723 N N . ALA A 1 91 ? 13.415 -0.283 -10.753 1.00 94.94 91 ALA A N 1
ATOM 724 C CA . ALA A 1 91 ? 14.872 -0.206 -10.760 1.00 94.94 91 ALA A CA 1
ATOM 725 C C . ALA A 1 91 ? 15.501 -1.298 -11.646 1.00 94.94 91 ALA A C 1
ATOM 727 O O . ALA A 1 91 ? 16.298 -0.991 -12.538 1.00 94.94 91 ALA A O 1
ATOM 728 N N . ASP A 1 92 ? 15.097 -2.557 -11.453 1.00 95.44 92 ASP A N 1
ATOM 729 C CA . ASP A 1 92 ? 15.626 -3.699 -12.205 1.00 95.44 92 ASP A CA 1
ATOM 730 C C . ASP A 1 92 ? 15.238 -3.639 -13.691 1.00 95.44 92 ASP A C 1
ATOM 732 O O . ASP A 1 92 ? 16.050 -3.938 -14.571 1.00 95.44 92 ASP A O 1
ATOM 736 N N . CYS A 1 93 ? 14.000 -3.243 -13.993 1.00 94.88 93 CYS A N 1
ATOM 737 C CA . CYS A 1 93 ? 13.485 -3.156 -15.357 1.00 94.88 93 CYS A CA 1
ATOM 738 C C . CYS A 1 93 ? 14.212 -2.062 -16.153 1.00 94.88 93 CYS A C 1
ATOM 740 O O . CYS A 1 93 ? 14.676 -2.310 -17.267 1.00 94.88 93 CYS A O 1
ATOM 742 N N . THR A 1 94 ? 14.413 -0.889 -15.545 1.00 92.44 94 THR A N 1
ATOM 743 C CA . THR A 1 94 ? 15.168 0.215 -16.155 1.00 92.44 94 THR A CA 1
ATOM 744 C C . THR A 1 94 ? 16.626 -0.172 -16.413 1.00 92.44 94 THR A C 1
ATOM 746 O O . THR A 1 94 ? 17.174 0.146 -17.469 1.00 92.44 94 THR A O 1
ATOM 749 N N . ALA A 1 95 ? 17.269 -0.874 -15.473 1.00 92.94 95 ALA A N 1
ATOM 750 C CA . ALA A 1 95 ? 18.648 -1.332 -15.640 1.00 92.94 95 ALA A CA 1
ATOM 751 C C . ALA A 1 95 ? 18.791 -2.327 -16.805 1.00 92.94 95 ALA A C 1
ATOM 753 O O . ALA A 1 95 ? 19.723 -2.216 -17.603 1.00 92.94 95 ALA A O 1
ATOM 754 N N . ARG A 1 96 ? 17.836 -3.257 -16.949 1.00 91.00 96 ARG A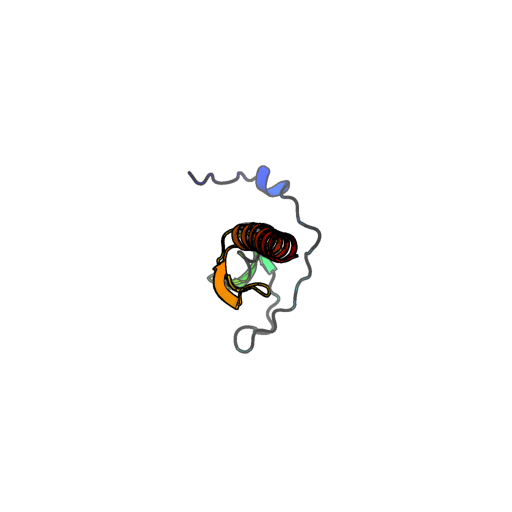 N 1
ATOM 755 C CA . ARG A 1 96 ? 17.811 -4.225 -18.056 1.00 91.00 96 ARG A CA 1
ATOM 756 C C . ARG A 1 96 ? 17.682 -3.541 -19.413 1.00 91.00 96 ARG A C 1
ATOM 758 O O . ARG A 1 96 ? 18.435 -3.882 -20.322 1.00 91.00 96 ARG A O 1
ATOM 765 N N . VAL A 1 97 ? 16.786 -2.562 -19.552 1.00 85.50 97 VAL A N 1
ATOM 766 C CA . VAL A 1 97 ? 16.621 -1.837 -20.826 1.00 85.50 97 VAL A CA 1
ATOM 767 C C . VAL A 1 97 ? 17.904 -1.110 -21.220 1.00 85.50 97 VAL A C 1
ATOM 769 O O . VAL A 1 97 ? 18.373 -1.298 -22.339 1.00 85.50 97 VAL A O 1
ATOM 772 N N . LYS A 1 98 ? 18.550 -0.410 -20.279 1.00 79.38 98 LYS A N 1
ATOM 773 C CA . LYS A 1 98 ? 19.841 0.254 -20.532 1.00 79.38 98 LYS A CA 1
ATOM 774 C C . LYS A 1 98 ? 20.923 -0.723 -21.000 1.00 79.38 98 LYS A C 1
ATOM 776 O O . LYS A 1 98 ? 21.606 -0.452 -21.981 1.00 79.38 98 LYS A O 1
ATOM 781 N N . SER A 1 99 ? 21.038 -1.894 -20.364 1.00 75.06 99 SER A N 1
ATOM 782 C CA . SER A 1 99 ? 22.021 -2.905 -20.787 1.00 75.06 99 SER A CA 1
ATOM 783 C C . SER A 1 99 ? 21.759 -3.472 -22.189 1.00 75.06 99 SER A C 1
ATOM 785 O O . SER A 1 99 ? 22.703 -3.816 -22.897 1.00 75.06 99 SER A O 1
ATOM 787 N N . HIS A 1 100 ? 20.492 -3.563 -22.609 1.00 69.38 100 HIS A N 1
ATOM 788 C CA . HIS A 1 100 ? 20.132 -4.026 -23.950 1.00 69.38 100 HIS A CA 1
ATOM 789 C C . HIS A 1 100 ? 20.412 -2.966 -25.028 1.00 69.38 100 HIS A C 1
ATOM 791 O O . HIS A 1 100 ? 20.796 -3.329 -26.138 1.00 69.38 100 HIS A O 1
ATOM 797 N N . GLU A 1 101 ? 20.271 -1.676 -24.712 1.00 64.81 101 GLU A N 1
ATOM 798 C CA . GLU A 1 101 ? 20.612 -0.573 -25.624 1.00 64.81 101 GLU A CA 1
ATOM 799 C C . GLU A 1 101 ? 22.130 -0.422 -25.821 1.00 64.81 101 GLU A C 1
ATOM 801 O O . GLU A 1 101 ? 22.585 -0.160 -26.933 1.00 64.81 101 GLU A O 1
ATOM 806 N N . GLU A 1 102 ? 22.929 -0.635 -24.773 1.00 60.47 102 GLU A N 1
ATOM 807 C CA . GLU A 1 102 ? 24.396 -0.555 -24.840 1.00 60.47 102 GLU A CA 1
ATOM 808 C C . GLU A 1 102 ? 25.036 -1.761 -25.545 1.00 60.47 102 GLU A C 1
ATOM 810 O O . GLU A 1 102 ? 26.069 -1.611 -26.188 1.00 60.47 102 GLU A O 1
ATOM 815 N N . ALA A 1 103 ? 24.418 -2.945 -25.472 1.00 59.06 103 ALA A N 1
ATOM 816 C CA . ALA A 1 103 ? 24.886 -4.147 -26.170 1.00 59.06 103 ALA A CA 1
ATOM 817 C C . ALA A 1 103 ? 24.495 -4.193 -27.662 1.00 59.06 103 ALA A C 1
ATOM 819 O O . ALA A 1 103 ? 25.001 -5.035 -28.405 1.00 59.06 103 ALA A O 1
ATOM 820 N N . GLY A 1 104 ? 23.573 -3.327 -28.096 1.00 54.44 104 GLY A N 1
ATOM 821 C CA . GLY A 1 104 ? 23.112 -3.214 -29.484 1.00 54.44 104 GLY A CA 1
ATOM 822 C C . GLY A 1 104 ? 23.837 -2.150 -30.3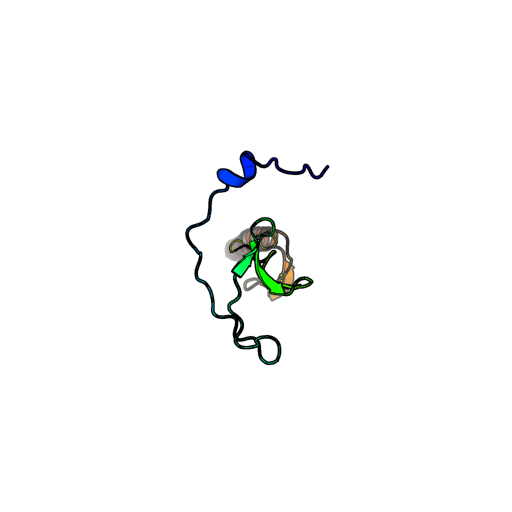16 1.00 54.44 104 GLY A C 1
ATOM 823 O O . GLY A 1 104 ? 23.439 -1.915 -31.458 1.00 54.44 104 GLY A O 1
ATOM 824 N N . LYS A 1 105 ? 24.861 -1.499 -29.756 1.00 48.66 105 LYS A N 1
ATOM 825 C CA . LYS A 1 105 ? 25.684 -0.470 -30.402 1.00 48.66 105 LYS A CA 1
ATOM 826 C C . LYS A 1 105 ? 27.106 -0.971 -30.627 1.00 48.66 105 LYS A C 1
ATOM 828 O O . LYS A 1 105 ? 27.685 -0.580 -31.665 1.00 48.66 105 LYS A O 1
#

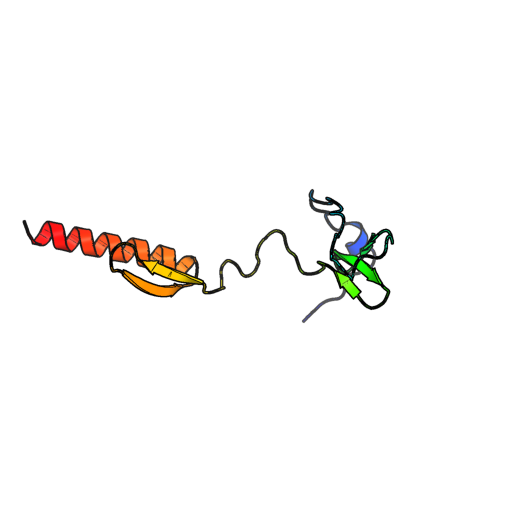Radius of gyration: 23.24 Å; chains: 1; bounding box: 55×29×65 Å

Sequence (105 aa):
DIQRLTALEAQNLYVGPDVETETLNIPGLTSEQETKPHPIKGGLIFNSYLTYNCLKNNQDIYSGCLRTFWTCPVCDLHLPFTPLERIQHEADCTARVKSHEEAGK